Protein 5CUL (pdb70)

B-factor: mean 54.63, std 20.3, range [26.53, 128.63]

Secondary structure (DSSP, 8-state):
-HHHHHHHHT----HHHHHHH-SEEEE-/---EEEEEE--BTTBSS-EEEEEEEHHHHHHHHHHHHHHT--EEE-HHHHHHHHHH--TTSBPPGGGHHHHHHHHHHH-

Sequence (107 aa):
SKRRQFHQELQSSNLRADVRRSSVIVANPTHVAIGIRYRRG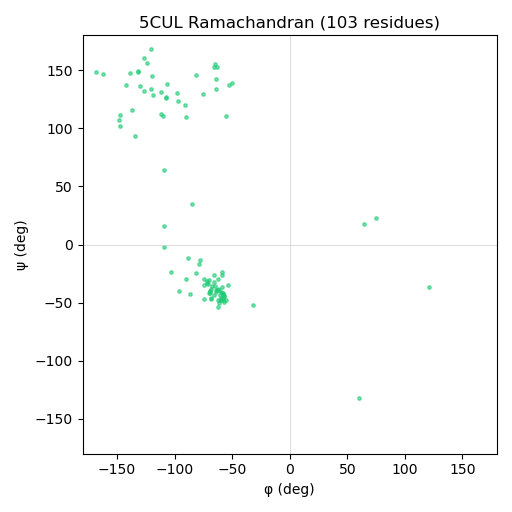ETPLPLVTLKHTDALALRVRRIAEEEGIPVLQRIPLARALLRDGNVDQYIPADLIQATAEVLRWLE

Organism: Pseudomonas aeruginosa (strain ATCC 15692 / DSM 22644 / CIP 104116 / JCM 14847 / LMG 12228 / 1C / PRS 101 / PAO1) (NCBI:txid208964)

InterPro domains:
  IPR006135 Type III secretion system substrate exporter [PF01312] (4-340)
  IPR006135 Type III secretion system substrate exporter [PR00950] (6-28)
  IPR006135 Type III secretion system substrate exporter [PR00950] (202-220)
  IPR006135 Type III secretion system substrate exporter [PR00950] (222-239)
  IPR006135 Type III secretion system substrate exporter [PR00950] (266-281)
  IPR006135 Type III secretion system substrate exporter [PR00950] (296-317)
  IPR006135 Type III secretion system substrate exporter [PTHR30531] (2-346)
  IPR006307 Type III exporter system, secretion apparatus protein BsaZ-like [TIGR01404] (4-343)
  IPR029025 Type III secretion system substrate exporter, C-terminal [G3DSA:3.40.1690.10] (211-348)
  IPR029025 Type III secretion system substrate exporter, C-terminal [SSF160544] (238-343)

Nearest PDB structures (foldseek):
  5cul-assembly1_B  TM=1.013E+00  e=8.355E-14  Pseudomonas aeruginosa PAO1
  3b0z-assembly1_B  TM=9.248E-01  e=1.232E-07  Salmonella enterica subsp. enterica serovar Typhimurium
  3bzy-assembly1_B  TM=9.436E-01  e=3.461E-07  Escherichia coli
  3bzx-assembly1_B  TM=9.457E-01  e=9.723E-07  Escherichia coli
  2vt1-assembly1_B  TM=9.356E-01  e=8.011E-07  Shigella flexneri

Solvent-accessible surface area: 6791 Å² total; per-residue (Å²): 101,171,190,169,87,117,122,119,45,108,128,41,124,73,43,64,34,22,0,145,77,6,38,1,0,0,1,29,116,108,55,0,0,0,0,0,50,63,140,215,78,92,9,94,62,16,26,0,3,5,54,43,46,74,78,91,0,79,90,0,74,147,7,0,133,93,41,6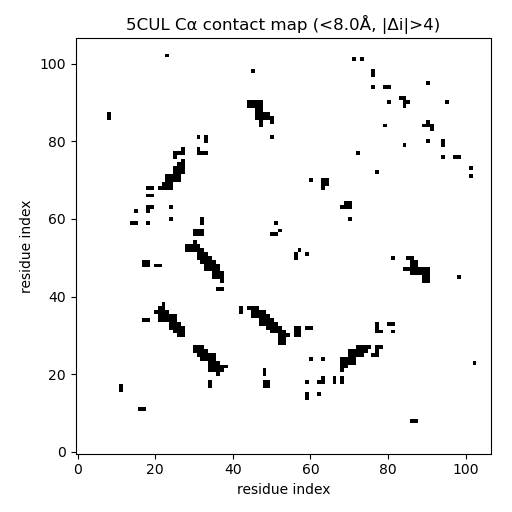4,23,51,55,15,115,57,67,100,7,0,132,27,0,52,199,54,2,73,27,65,91,102,8,33,85,127,15,73,127,26,1,36,57,0,38,140,159,72,182

Radius of gyration: 12.85 Å; Cα contacts (8 Å, |Δi|>4): 187; chains: 2; bounding box: 30×30×34 Å

CATH classification: 3.40.1690.10

Structure (mmCIF, N/CA/C/O backbone):
data_5CUL
#
_entry.id   5CUL
#
_cell.length_a   68.570
_cell.length_b   68.570
_cell.length_c   61.210
_cell.angle_alpha   90.00
_cell.angle_beta   90.00
_cell.angle_gamma   120.00
#
_symmetry.space_group_name_H-M   'P 64'
#
loop_
_entity.id
_entity.type
_entity.pdbx_description
1 polymer 'Translocation protein in type III secretion'
2 water water
#
loop_
_atom_site.group_PDB
_atom_site.id
_atom_site.type_symbol
_atom_site.label_atom_id
_atom_site.label_alt_id
_atom_site.label_comp_id
_atom_site.label_asym_id
_atom_site.label_entity_id
_atom_site.label_seq_id
_atom_site.pdbx_PDB_ins_code
_atom_site.Cartn_x
_atom_site.Cartn_y
_atom_site.Cartn_z
_atom_site.occupancy
_atom_site.B_iso_or_equiv
_atom_site.auth_seq_id
_atom_site.auth_comp_id
_atom_site.auth_asym_id
_atom_site.auth_atom_id
_atom_site.pdbx_PDB_model_num
ATOM 1 N N . SER A 1 20 ? 5.205 11.302 63.663 1.00 93.97 20 SER A N 1
ATOM 2 C CA . SER A 1 20 ? 3.959 11.781 64.345 1.00 97.69 20 SER A CA 1
ATOM 3 C C . SER A 1 20 ? 3.265 12.948 63.596 1.00 100.08 20 SER A C 1
ATOM 4 O O . SER A 1 20 ? 3.295 13.044 62.344 1.00 80.15 20 SER A O 1
ATOM 7 N N . LYS A 1 21 ? 2.638 13.827 64.383 1.00 105.23 21 LYS A N 1
ATOM 8 C CA . LYS A 1 21 ? 1.922 14.990 63.851 1.00 100.98 21 LYS A CA 1
ATOM 9 C C . LYS A 1 21 ? 3.001 16.021 63.522 1.00 97.81 21 LYS A C 1
ATOM 10 O O . LYS A 1 21 ? 2.780 16.994 62.773 1.00 76.23 21 LYS A O 1
ATOM 16 N N . ARG A 1 22 ? 4.168 15.750 64.122 1.00 98.29 22 ARG A N 1
ATOM 17 C CA . ARG A 1 22 ? 5.376 16.543 64.031 1.00 85.81 22 ARG A CA 1
ATOM 18 C C . ARG A 1 22 ? 6.107 16.215 62.733 1.00 74.52 22 ARG A C 1
ATOM 19 O O . ARG A 1 22 ? 6.863 17.032 62.218 1.00 72.48 22 ARG A O 1
ATOM 27 N N . ARG A 1 23 ? 5.868 15.020 62.206 1.00 67.74 23 ARG A N 1
ATOM 28 C CA . ARG A 1 23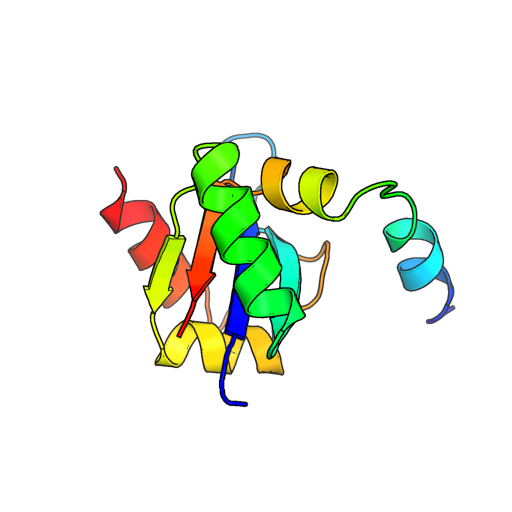 ? 6.575 14.555 61.030 1.00 67.97 23 ARG A CA 1
ATOM 29 C C . ARG A 1 23 ? 6.185 15.297 59.758 1.00 66.44 23 ARG A C 1
ATOM 30 O O . ARG A 1 23 ? 7.019 15.594 58.906 1.00 60.87 23 ARG A O 1
ATOM 38 N N . GLN A 1 24 ? 4.902 15.553 59.606 1.00 70.23 24 GLN A N 1
ATOM 39 C CA . GLN A 1 24 ? 4.441 16.328 58.474 1.00 72.38 24 GLN A CA 1
ATOM 40 C C . GLN A 1 24 ? 5.098 17.712 58.506 1.00 74.70 24 GLN A C 1
ATOM 41 O O . GLN A 1 24 ? 5.612 18.202 57.487 1.00 73.34 24 GLN A O 1
ATOM 47 N N . PHE A 1 25 ? 5.061 18.323 59.693 1.00 79.60 25 PHE A N 1
ATOM 48 C CA . PHE A 1 25 ? 5.572 19.672 59.903 1.00 82.39 25 PHE A CA 1
ATOM 49 C C . PHE A 1 25 ? 7.047 19.789 59.532 1.00 75.23 25 PHE A C 1
ATOM 50 O O . PHE A 1 25 ? 7.461 20.733 58.848 1.00 79.40 25 PHE A O 1
ATOM 58 N N . HIS A 1 26 ? 7.830 18.818 59.981 1.00 64.32 26 HIS A N 1
ATOM 59 C CA . HIS A 1 26 ? 9.246 18.758 59.632 1.00 60.19 26 HIS A CA 1
ATOM 60 C C . HIS A 1 26 ? 9.457 18.633 58.122 1.00 60.75 26 HIS A C 1
ATOM 61 O O . HIS A 1 26 ? 10.258 19.348 57.513 1.00 56.80 26 HIS A O 1
ATOM 68 N N . GLN A 1 27 ? 8.715 17.708 57.533 1.00 69.20 27 GLN A N 1
ATOM 69 C CA . GLN A 1 27 ? 8.773 17.456 56.106 1.00 70.15 27 GLN A CA 1
ATOM 70 C C . GL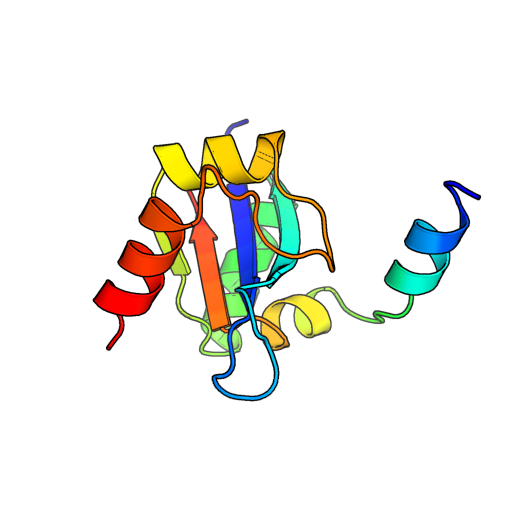N A 1 27 ? 8.417 18.719 55.374 1.00 68.73 27 GLN A C 1
ATOM 71 O O . GLN A 1 27 ? 9.036 19.053 54.367 1.00 76.28 27 GLN A O 1
ATOM 77 N N . GLU A 1 28 ? 7.404 19.407 55.886 1.00 68.24 28 GLU A N 1
ATOM 78 C CA . GLU A 1 28 ? 6.912 20.633 55.271 1.00 75.84 28 GLU A CA 1
ATOM 79 C C . GLU A 1 28 ? 7.922 21.747 55.429 1.00 67.62 28 GLU A C 1
ATOM 80 O O . GLU A 1 28 ? 8.024 22.647 54.583 1.00 76.31 28 GLU A O 1
ATOM 86 N N . LEU A 1 29 ? 8.675 21.691 56.517 1.00 67.65 29 LEU A N 1
ATOM 87 C CA . LEU A 1 29 ? 9.602 22.779 56.829 1.00 68.17 29 LEU A CA 1
ATOM 88 C C . LEU A 1 29 ? 10.945 22.614 56.103 1.00 66.71 29 LEU A C 1
ATOM 89 O O . LEU A 1 29 ? 11.991 22.974 56.589 1.00 61.34 29 LEU A O 1
ATOM 94 N N . GLN A 1 30 ? 10.880 22.084 54.898 1.00 75.37 30 GLN A N 1
ATOM 95 C CA . GLN A 1 30 ? 12.004 22.089 53.989 1.00 70.70 30 GLN A CA 1
ATOM 96 C C . GLN A 1 30 ? 11.625 23.090 52.880 1.00 67.71 30 GLN A C 1
ATOM 97 O O . GLN A 1 30 ? 11.420 22.747 51.717 1.00 65.05 30 GLN A O 1
ATOM 103 N N . SER A 1 31 ? 11.491 24.344 53.283 1.00 66.19 31 SER A N 1
ATOM 104 C CA . SER A 1 31 ? 11.238 25.429 52.358 1.00 60.09 31 SER A CA 1
ATOM 105 C C . SER A 1 31 ? 11.875 26.727 52.841 1.00 66.93 31 SER A C 1
ATOM 106 O O . SER A 1 31 ? 11.339 27.413 53.740 1.00 60.59 31 SER A O 1
ATOM 109 N N . SER A 1 32 ? 13.017 27.055 52.229 1.00 68.00 32 SER A N 1
ATOM 110 C CA . SER A 1 32 ? 13.909 28.115 52.737 1.00 69.05 32 SER A CA 1
ATOM 111 C C . SER A 1 32 ? 13.251 29.505 52.756 1.00 59.17 32 SER A C 1
ATOM 112 O O . SER A 1 32 ? 13.559 30.366 53.587 1.00 63.40 32 SER A O 1
ATOM 115 N N . ASN A 1 33 ? 12.330 29.717 51.840 1.00 62.36 33 ASN A N 1
ATOM 116 C CA . ASN A 1 33 ? 11.883 31.059 51.565 1.00 54.80 33 ASN A CA 1
ATOM 117 C C . ASN A 1 33 ? 10.373 31.094 51.551 1.00 54.02 33 ASN A C 1
ATOM 118 O O . ASN A 1 33 ? 9.721 30.102 51.213 1.00 63.22 33 ASN A O 1
ATOM 123 N N . LEU A 1 34 ? 9.802 32.226 51.931 1.00 46.10 34 LEU A N 1
ATOM 124 C CA . LEU A 1 34 ? 8.396 32.436 51.653 1.00 40.45 34 LEU A CA 1
ATOM 125 C C . LEU A 1 34 ? 8.222 32.529 50.136 1.00 43.10 34 LEU A C 1
ATOM 126 O O . LEU A 1 34 ? 7.302 31.933 49.563 1.00 44.93 34 LEU A O 1
ATOM 131 N N . ARG A 1 35 ? 9.132 33.276 49.501 1.00 43.58 35 ARG A N 1
ATOM 132 C CA . ARG A 1 35 ? 9.180 33.408 48.031 1.00 42.07 35 ARG A CA 1
ATOM 133 C C . ARG A 1 35 ? 9.243 32.067 47.314 1.00 39.86 35 ARG A C 1
ATOM 134 O O . ARG A 1 35 ? 8.680 31.885 46.249 1.00 38.42 35 ARG A O 1
ATOM 142 N N . ALA A 1 36 ? 9.932 31.127 47.927 1.00 39.68 36 ALA A N 1
ATOM 143 C CA . ALA A 1 36 ? 10.040 29.803 47.391 1.00 39.69 36 ALA A CA 1
ATOM 144 C C . ALA A 1 36 ? 8.665 29.183 47.261 1.00 42.96 36 ALA A C 1
ATOM 145 O O . ALA A 1 36 ? 8.339 28.607 46.218 1.00 47.65 36 ALA A O 1
ATOM 147 N N . ASP A 1 37 ? 7.856 29.327 48.312 1.00 49.28 37 ASP A N 1
ATOM 148 C CA . ASP A 1 37 ? 6.498 28.738 48.368 1.00 49.46 37 ASP A CA 1
ATOM 149 C C . ASP A 1 37 ? 5.578 29.426 47.393 1.00 45.24 37 ASP A C 1
ATOM 150 O O . ASP A 1 37 ? 4.781 28.767 46.738 1.00 41.60 37 ASP A O 1
ATOM 155 N N . VAL A 1 38 ? 5.723 30.749 47.297 1.00 43.55 38 VAL A N 1
ATOM 156 C CA . VAL A 1 38 ? 4.960 31.564 46.349 1.00 40.71 38 VAL A CA 1
ATOM 157 C C . VAL A 1 38 ? 5.277 31.160 44.919 1.00 41.35 38 VAL A C 1
ATOM 158 O O . VAL A 1 38 ? 4.410 31.121 44.063 1.00 50.79 38 VAL A O 1
ATOM 162 N N . ARG A 1 39 ? 6.534 30.845 44.674 1.00 44.73 39 ARG A N 1
ATOM 163 C CA . ARG A 1 39 ? 6.974 30.419 43.353 1.00 44.17 39 ARG A CA 1
ATOM 164 C C . ARG A 1 39 ? 6.544 29.004 43.004 1.00 43.76 39 ARG A C 1
ATOM 165 O O . ARG A 1 39 ? 6.340 28.701 41.840 1.00 49.79 39 ARG A O 1
ATOM 173 N N . ARG A 1 40 ? 6.407 28.139 44.003 1.00 46.42 40 ARG A N 1
ATOM 174 C CA . ARG A 1 40 ? 5.807 26.814 43.797 1.00 45.38 40 ARG A CA 1
ATOM 175 C C . ARG A 1 40 ? 4.358 26.882 43.255 1.00 45.62 40 ARG A C 1
ATOM 176 O O . ARG A 1 40 ? 3.872 25.924 42.635 1.00 42.64 40 ARG A O 1
ATOM 184 N N . SER A 1 41 ? 3.683 28.012 43.506 1.00 41.84 41 SER A N 1
ATOM 185 C CA . SER A 1 41 ? 2.248 28.149 43.276 1.00 42.27 41 SER A CA 1
ATOM 186 C C . SER A 1 41 ? 1.890 28.453 41.826 1.00 40.30 41 SER A C 1
ATOM 187 O O . SER A 1 41 ? 2.622 29.132 41.118 1.00 44.06 41 SER A O 1
ATOM 190 N N . SER A 1 42 ? 0.748 27.925 41.403 1.00 39.19 42 SER A N 1
ATOM 191 C CA . SER A 1 42 ? 0.201 28.198 40.083 1.00 40.13 42 SER A CA 1
ATOM 192 C C . SER A 1 42 ? -0.706 29.433 40.166 1.00 39.20 42 SER A C 1
ATOM 193 O O . SER A 1 42 ? -0.863 30.194 39.194 1.00 43.67 42 SER A O 1
ATOM 196 N N . VAL A 1 43 ? -1.302 29.617 41.338 1.00 38.54 43 VAL A N 1
ATOM 197 C CA . VAL A 1 43 ? -2.251 30.694 41.560 1.00 37.83 43 VAL A CA 1
ATOM 198 C C . VAL A 1 43 ? -2.425 30.934 43.044 1.00 36.00 43 VAL A C 1
ATOM 199 O O . VAL A 1 43 ? -2.341 30.014 43.837 1.00 40.53 43 VAL A O 1
ATOM 203 N N . ILE A 1 44 ? -2.653 32.182 43.412 1.00 33.99 44 ILE A N 1
ATOM 204 C CA . ILE A 1 44 ? -2.912 32.532 44.806 1.00 34.38 44 ILE A CA 1
ATOM 205 C C . ILE A 1 44 ? -4.383 32.872 44.899 1.00 34.83 44 ILE A C 1
ATOM 206 O O . ILE A 1 44 ? -4.899 33.689 44.154 1.00 41.71 44 ILE A O 1
ATOM 211 N N . VAL A 1 45 ? -5.065 32.234 45.818 1.00 33.55 45 VAL A N 1
ATOM 212 C CA . VAL A 1 45 ? -6.434 32.567 46.061 1.00 33.36 45 VAL A CA 1
ATOM 213 C C . VAL A 1 45 ? -6.487 33.517 47.243 1.00 32.25 45 VAL A C 1
ATOM 214 O O . VAL A 1 45 ? -6.051 33.199 48.311 1.00 32.62 45 VAL A O 1
ATOM 218 N N . ALA A 1 46 ? -7.074 34.676 47.034 1.00 31.49 46 ALA A N 1
ATOM 219 C CA . ALA A 1 46 ? -7.193 35.654 48.063 1.00 31.78 46 ALA A CA 1
ATOM 220 C C . ALA A 1 46 ? -8.664 35.973 48.327 1.00 34.74 46 ALA A C 1
ATOM 221 O O . ALA A 1 46 ? -9.528 35.590 47.573 1.00 37.78 46 ALA A O 1
ATOM 223 N N . ASN A 1 47 ? -8.915 36.681 49.419 1.00 38.56 47 ASN A N 1
ATOM 224 C CA . ASN A 1 47 ? -10.234 37.214 49.738 1.00 44.09 47 ASN A CA 1
ATOM 225 C C . ASN A 1 47 ? -10.335 38.698 49.359 1.00 48.13 47 ASN A C 1
ATOM 226 O O . ASN A 1 47 ? -9.395 39.269 48.792 1.00 49.67 47 ASN A O 1
ATOM 231 N N . PRO B 1 48 ? -10.488 37.752 60.066 1.00 112.49 48 PRO B N 1
ATOM 232 C CA . PRO B 1 48 ? -9.514 37.090 59.171 1.00 90.68 48 PRO B CA 1
ATOM 233 C C . PRO B 1 48 ? -9.065 38.040 58.048 1.00 87.26 48 PRO B C 1
ATOM 234 O O . PRO B 1 48 ? -8.823 37.615 56.920 1.00 97.46 48 PRO B O 1
ATOM 238 N N . THR B 1 49 ? -8.930 39.317 58.395 1.00 76.09 49 THR B N 1
ATOM 239 C CA . THR B 1 49 ? -8.956 40.433 57.447 1.00 73.73 49 THR B CA 1
ATOM 240 C C . THR B 1 49 ? -8.394 40.093 56.079 1.00 69.66 49 THR B C 1
ATOM 241 O O . THR B 1 49 ? -9.057 40.350 55.071 1.00 75.13 49 THR B O 1
ATOM 245 N N . HIS B 1 50 ? -7.181 39.537 56.050 1.00 59.94 50 HIS B N 1
ATOM 246 C CA . HIS B 1 50 ? -6.543 39.149 54.785 1.00 51.43 50 HIS B CA 1
ATOM 247 C C . HIS B 1 50 ? -6.258 37.660 54.739 1.00 44.20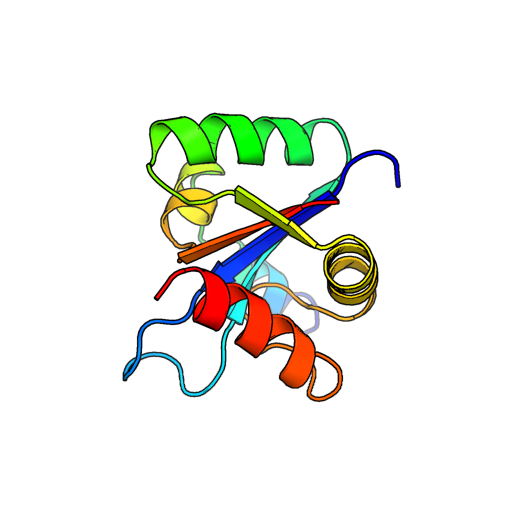 50 HIS B C 1
ATOM 248 O O . HIS B 1 50 ? -5.967 37.051 55.743 1.00 42.22 50 HIS B O 1
ATOM 255 N N . VAL B 1 51 ? -6.384 37.083 53.553 1.00 44.19 51 VAL B N 1
ATOM 256 C CA . VAL B 1 51 ? -6.238 35.654 53.363 1.00 41.43 51 VAL B CA 1
ATOM 257 C C . VAL B 1 51 ? -5.520 35.466 52.039 1.00 41.76 51 VAL B C 1
ATOM 258 O O . VAL B 1 51 ? -5.811 36.157 51.064 1.00 41.42 51 VAL B O 1
ATOM 262 N N . ALA B 1 52 ? -4.563 34.534 52.034 1.00 41.34 52 ALA B N 1
ATOM 263 C CA . ALA B 1 52 ? -3.821 34.164 50.835 1.00 35.50 52 ALA B CA 1
ATOM 264 C C . ALA B 1 52 ? -3.465 32.709 50.888 1.00 32.95 52 ALA B C 1
ATOM 265 O O . ALA B 1 52 ? -2.655 32.310 51.693 1.00 31.31 52 ALA B O 1
ATOM 267 N N . ILE B 1 53 ? -4.091 31.935 50.009 1.00 36.05 53 ILE B N 1
ATOM 268 C CA . ILE B 1 53 ? -3.844 30.502 49.857 1.00 34.54 53 ILE B CA 1
ATOM 269 C C . ILE B 1 53 ? -3.181 30.216 48.506 1.00 33.39 53 ILE B C 1
ATOM 270 O O . ILE B 1 53 ? -3.625 30.684 47.466 1.00 39.73 53 ILE B O 1
ATOM 275 N N . GLY B 1 54 ? -2.109 29.446 48.545 1.00 32.00 54 GLY B N 1
ATOM 276 C CA . GLY B 1 54 ? -1.362 29.140 47.371 1.00 31.84 54 GLY B CA 1
ATOM 277 C C . GLY B 1 54 ? -1.812 27.806 46.887 1.00 34.76 54 GLY B C 1
ATOM 278 O O . GLY B 1 54 ? -1.850 26.855 47.649 1.00 38.01 54 GLY B O 1
ATOM 279 N N . ILE B 1 55 ? -2.124 27.744 45.600 1.00 38.39 55 ILE B N 1
ATOM 280 C CA . ILE B 1 55 ? -2.558 26.515 44.947 1.00 35.41 55 ILE B CA 1
ATOM 281 C C . ILE B 1 55 ? -1.617 26.133 43.813 1.00 37.97 55 ILE B C 1
ATOM 282 O O . ILE B 1 55 ? -1.249 26.966 42.986 1.00 38.17 55 ILE B O 1
ATOM 287 N N . ARG B 1 56 ? -1.253 24.855 43.780 1.00 43.52 56 ARG B N 1
ATOM 288 C CA . ARG B 1 56 ? -0.444 24.291 42.694 1.00 45.65 56 ARG B CA 1
ATOM 289 C C . ARG B 1 56 ? -1.184 23.198 41.951 1.00 49.88 56 ARG B C 1
ATOM 290 O O . ARG B 1 56 ? -1.712 22.255 42.557 1.00 50.29 56 ARG B O 1
ATOM 298 N N . TYR B 1 57 ? -1.215 23.334 40.632 1.00 57.89 57 TYR B N 1
ATOM 299 C CA . TYR B 1 57 ? -1.657 22.239 39.768 1.00 60.20 57 TYR B CA 1
ATOM 300 C C . TYR B 1 57 ? -0.909 22.297 38.436 1.00 61.73 57 TYR B C 1
ATOM 301 O O . TYR B 1 57 ? -1.145 23.191 37.613 1.00 68.63 57 TYR B O 1
ATOM 310 N N . ARG B 1 58 ? 0.016 21.364 38.245 1.00 64.64 58 ARG B N 1
ATOM 311 C CA . ARG B 1 58 ? 0.630 21.167 36.936 1.00 78.03 58 ARG B CA 1
ATOM 312 C C . ARG B 1 58 ? 0.169 19.821 36.414 1.00 70.65 58 ARG B C 1
ATOM 313 O O . ARG B 1 58 ? 0.508 18.773 36.983 1.00 63.53 58 ARG B O 1
ATOM 321 N N . ARG B 1 59 ? -0.628 19.877 35.347 1.00 66.21 59 ARG B N 1
ATOM 322 C CA . ARG B 1 59 ? -1.292 18.700 34.797 1.00 72.02 59 ARG B CA 1
ATOM 323 C C . ARG B 1 59 ? -0.303 17.587 34.464 1.00 70.19 59 ARG B C 1
ATOM 324 O O . ARG B 1 59 ? 0.491 17.712 33.536 1.00 72.67 59 ARG B O 1
ATOM 332 N N . GLY B 1 60 ? -0.356 16.503 35.230 1.00 75.56 60 GLY B N 1
ATOM 333 C CA . GLY B 1 60 ? 0.573 15.381 35.043 1.00 81.20 60 GLY B CA 1
ATOM 334 C C . GLY B 1 60 ? 1.401 15.076 36.277 1.00 82.75 60 GLY B C 1
ATOM 335 O O . GLY B 1 60 ? 1.685 13.910 36.565 1.00 88.85 60 GLY B O 1
ATOM 336 N N . GLU B 1 61 ? 1.795 16.129 36.996 1.00 81.26 61 GLU B N 1
ATOM 337 C CA . GLU B 1 61 ? 2.507 15.983 38.264 1.00 78.68 61 GLU B CA 1
ATOM 338 C C . GLU B 1 61 ? 1.541 15.839 39.442 1.00 76.05 61 GLU B C 1
ATOM 339 O O . GLU B 1 61 ? 1.766 15.036 40.368 1.00 74.83 61 GLU B O 1
ATOM 345 N N . THR B 1 62 ? 0.488 16.647 39.418 1.00 77.45 62 THR B N 1
ATOM 346 C CA . THR B 1 62 ? -0.518 16.620 40.474 1.00 77.26 62 THR B CA 1
ATOM 347 C C . THR B 1 62 ? -1.793 15.987 39.927 1.00 77.54 62 THR B C 1
ATOM 348 O O . THR B 1 62 ? -2.294 16.407 38.871 1.00 80.00 62 THR B O 1
ATOM 352 N N . PRO B 1 63 ? -2.301 14.951 40.623 1.00 75.97 63 PRO B N 1
ATOM 353 C CA . PRO B 1 63 ? -3.643 14.412 40.334 1.00 73.85 63 PRO B CA 1
ATOM 354 C C . PRO B 1 63 ? -4.739 15.378 40.792 1.00 72.60 63 PRO B C 1
ATOM 355 O O . PRO B 1 63 ? -5.789 15.473 40.159 1.00 74.13 63 PRO B O 1
ATOM 359 N N . LEU B 1 64 ? -4.465 16.088 41.887 1.00 65.38 64 LEU B N 1
ATOM 360 C CA . LEU B 1 64 ? -5.326 17.115 42.399 1.00 59.21 64 LEU B CA 1
ATOM 361 C C . LEU B 1 64 ? -4.517 18.383 42.706 1.00 58.09 64 LEU B C 1
ATOM 362 O O . LEU B 1 64 ? -3.335 18.302 43.080 1.00 53.94 64 LEU B O 1
ATOM 367 N N . PRO B 1 65 ? -5.160 19.566 42.547 1.00 54.47 65 PRO B N 1
ATOM 368 C CA . PRO B 1 65 ? -4.588 20.819 43.026 1.00 45.10 65 PRO B CA 1
ATOM 369 C C . PRO B 1 65 ? -4.147 20.702 44.485 1.00 48.29 65 PRO B C 1
ATOM 370 O O . PRO B 1 65 ? -4.825 20.103 45.319 1.00 51.83 65 PRO B O 1
ATOM 374 N N . LEU B 1 66 ? -3.010 21.271 44.799 1.00 45.60 66 LEU B N 1
ATOM 375 C CA . LEU B 1 66 ? -2.427 21.037 46.093 1.00 43.33 66 LEU B CA 1
ATOM 376 C C . LEU B 1 66 ? -2.070 22.357 46.706 1.00 37.41 66 LEU B C 1
ATOM 377 O O . LEU B 1 66 ? -1.540 23.217 46.034 1.00 44.15 66 LEU B O 1
ATOM 382 N N . VAL B 1 67 ? -2.366 22.516 47.987 1.00 32.82 67 VAL B N 1
ATOM 383 C CA . VAL B 1 67 ? -2.074 23.769 48.700 1.00 32.35 67 VAL B CA 1
ATOM 384 C C . VAL B 1 67 ? -0.597 23.898 49.009 1.00 31.72 67 VAL B C 1
ATOM 385 O O . VAL B 1 67 ? -0.008 22.985 49.540 1.00 30.00 67 VAL B O 1
ATOM 389 N N . THR B 1 68 ? -0.030 25.049 48.655 1.00 33.94 68 THR B N 1
ATOM 390 C CA . 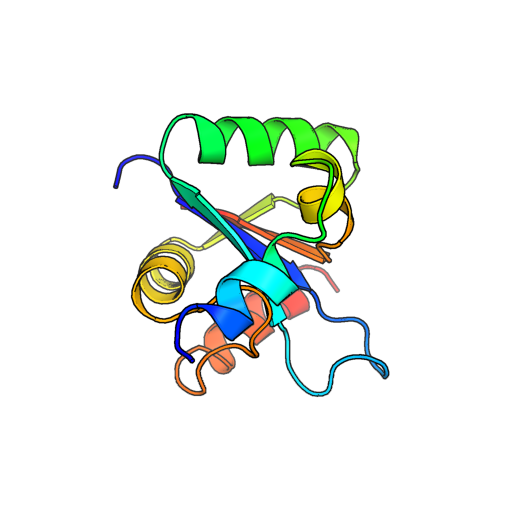THR B 1 68 ? 1.408 25.316 48.800 1.00 35.88 68 THR B CA 1
ATOM 391 C C . THR B 1 68 ? 1.701 26.205 50.005 1.00 38.92 68 THR B C 1
ATOM 392 O O . THR B 1 68 ? 2.825 26.195 50.550 1.00 37.23 68 THR B O 1
ATOM 396 N N . LEU B 1 69 ? 0.686 26.980 50.413 1.00 40.18 69 LEU B N 1
ATOM 397 C CA . LEU B 1 69 ? 0.848 27.954 51.498 1.00 36.46 69 LEU B CA 1
ATOM 398 C C . LEU B 1 69 ? -0.474 28.492 51.970 1.00 31.75 69 LEU B C 1
ATOM 399 O O . LEU B 1 69 ? -1.392 28.608 51.222 1.00 29.16 69 LEU B O 1
ATOM 404 N N . LYS B 1 70 ? -0.531 28.818 53.248 1.00 36.63 70 LYS B N 1
ATOM 405 C CA . LYS B 1 70 ? -1.711 29.441 53.844 1.00 37.31 70 LYS B CA 1
ATOM 406 C C . LYS B 1 70 ? -1.310 30.573 54.770 1.00 37.69 70 LYS B C 1
ATOM 407 O O . LYS B 1 70 ? -0.655 30.334 55.784 1.00 51.78 70 LYS B O 1
ATOM 413 N N . HIS B 1 71 ? -1.690 31.798 54.437 1.00 39.19 71 HIS B N 1
ATOM 414 C CA . HIS B 1 71 ? -1.269 32.955 55.242 1.00 40.80 71 HIS B CA 1
ATOM 415 C C . HIS B 1 71 ? -2.398 33.940 55.423 1.00 42.76 71 HIS B C 1
ATOM 416 O O . HIS B 1 71 ? -3.244 34.079 54.557 1.00 43.73 71 HIS B O 1
ATOM 423 N N . THR B 1 72 ? -2.397 34.605 56.574 1.00 46.11 72 THR B N 1
ATOM 424 C CA . THR B 1 72 ? -3.378 35.610 56.871 1.00 45.00 72 THR B CA 1
ATOM 425 C C . THR B 1 72 ? -2.667 36.873 57.276 1.00 43.89 72 THR B C 1
ATOM 426 O O . THR B 1 72 ? -1.506 36.851 57.630 1.00 41.77 72 THR B O 1
ATOM 430 N N . ASP B 1 73 ? -3.398 37.971 57.178 1.00 50.97 73 ASP B N 1
ATOM 431 C CA . ASP B 1 73 ? -2.967 39.279 57.623 1.00 48.90 73 ASP B CA 1
ATOM 432 C C . ASP B 1 73 ? -1.720 39.715 56.904 1.00 46.85 73 ASP B C 1
ATOM 433 O O . ASP B 1 73 ? -1.667 39.631 55.685 1.00 54.86 73 ASP B O 1
ATOM 438 N N . ALA B 1 74 ? -0.725 40.190 57.652 1.00 44.58 74 ALA B N 1
ATOM 439 C CA . ALA B 1 74 ? 0.476 40.793 57.072 1.00 41.02 74 ALA B CA 1
ATOM 440 C C . ALA B 1 74 ? 1.194 39.837 56.113 1.00 39.94 74 ALA B C 1
ATOM 441 O O . ALA B 1 74 ? 1.604 40.241 55.040 1.00 42.94 74 ALA B O 1
ATOM 443 N N . LEU B 1 75 ? 1.334 38.575 56.511 1.00 39.16 75 LEU B N 1
ATOM 444 C CA . LEU B 1 75 ? 1.980 37.577 55.669 1.00 38.37 75 LEU B CA 1
ATOM 445 C C . LEU B 1 75 ? 1.186 37.295 54.404 1.00 40.58 75 LEU B C 1
ATOM 446 O O . LEU B 1 75 ? 1.774 36.988 53.357 1.00 40.88 75 LEU B O 1
ATOM 451 N N . ALA B 1 76 ? -0.139 37.400 54.507 1.00 40.54 76 ALA B N 1
ATOM 452 C CA . ALA B 1 76 ? -1.012 37.250 53.341 1.00 41.03 76 ALA B CA 1
ATOM 453 C C . ALA B 1 76 ? -0.764 38.344 52.316 1.00 40.18 76 ALA B C 1
ATOM 454 O O . ALA B 1 76 ? -0.753 38.099 51.127 1.00 46.45 76 ALA B O 1
ATOM 456 N N . LEU B 1 77 ? -0.543 39.556 52.788 1.00 39.38 77 LEU B N 1
ATOM 457 C CA . LEU B 1 77 ? -0.195 40.674 51.909 1.00 40.15 77 LEU B CA 1
ATOM 458 C C . LEU B 1 77 ? 1.221 40.572 51.318 1.00 38.22 77 LEU B C 1
ATOM 459 O O . LEU B 1 77 ? 1.484 40.992 50.182 1.00 33.63 77 LEU B O 1
ATOM 464 N N . ARG B 1 78 ? 2.128 40.019 52.122 1.00 40.10 78 ARG B N 1
ATOM 465 C CA . ARG B 1 78 ? 3.499 39.770 51.685 1.00 41.55 78 ARG B CA 1
ATOM 466 C C . ARG B 1 78 ? 3.513 38.757 50.569 1.00 38.99 78 ARG B C 1
ATOM 467 O O . ARG B 1 78 ? 4.236 38.907 49.609 1.00 36.46 78 ARG B O 1
ATOM 475 N N . VAL B 1 79 ? 2.682 37.740 50.716 1.00 39.87 79 VAL B N 1
ATOM 476 C CA . VAL B 1 79 ? 2.487 36.740 49.681 1.00 39.48 79 VAL B CA 1
ATOM 477 C C . VAL B 1 79 ? 2.022 37.343 48.378 1.00 35.66 79 VAL B C 1
ATOM 478 O O . VAL B 1 79 ? 2.484 36.968 47.324 1.00 38.55 79 VAL B O 1
ATOM 482 N N . ARG B 1 80 ? 1.097 38.276 48.463 1.00 38.82 80 ARG B N 1
ATOM 483 C CA . ARG B 1 80 ? 0.545 38.920 47.267 1.00 42.15 80 ARG B CA 1
ATOM 484 C C . ARG B 1 80 ? 1.546 39.788 46.573 1.00 40.20 80 ARG B C 1
ATOM 485 O O . ARG B 1 80 ? 1.590 39.829 45.360 1.00 51.34 80 ARG B O 1
ATOM 493 N N . ARG B 1 81 ? 2.354 40.485 47.338 1.00 39.31 81 ARG B N 1
ATOM 494 C CA . ARG B 1 81 ? 3.378 41.305 46.740 1.00 44.92 81 ARG B CA 1
ATOM 495 C C . ARG B 1 81 ? 4.467 40.462 46.094 1.00 38.88 81 ARG B C 1
ATOM 496 O O . ARG B 1 81 ? 4.949 40.783 45.040 1.00 43.42 81 ARG B O 1
ATOM 504 N N . ILE B 1 82 ? 4.854 39.387 46.737 1.00 35.07 82 ILE B N 1
ATOM 505 C CA . ILE B 1 82 ? 5.819 38.472 46.166 1.00 35.25 82 ILE B CA 1
ATOM 506 C C . ILE B 1 82 ? 5.280 37.831 44.896 1.00 36.52 82 ILE B C 1
ATOM 507 O O . ILE B 1 82 ? 6.014 37.631 43.938 1.00 38.86 82 ILE B O 1
ATOM 512 N N . ALA B 1 83 ? 3.993 37.501 44.910 1.00 38.97 83 ALA B N 1
ATOM 513 C CA . ALA B 1 83 ? 3.311 36.895 43.766 1.00 39.33 83 ALA B CA 1
ATOM 514 C C . ALA B 1 83 ? 3.307 37.781 42.526 1.00 44.56 83 ALA B C 1
ATOM 515 O O . ALA B 1 83 ? 3.423 37.283 41.410 1.00 48.35 83 ALA B O 1
ATOM 517 N N . GLU B 1 84 ? 3.133 39.088 42.723 1.00 47.74 84 GLU B N 1
ATOM 518 C CA . GLU B 1 84 ? 3.293 40.059 41.648 1.00 50.07 84 GLU B CA 1
ATOM 519 C C . GLU B 1 84 ? 4.672 39.947 41.036 1.00 53.04 84 GLU B C 1
ATOM 520 O O . GLU B 1 84 ? 4.795 39.949 39.819 1.00 64.00 84 GLU B O 1
ATOM 526 N N . GLU B 1 85 ? 5.696 39.829 41.887 1.00 53.92 85 GLU B N 1
ATOM 527 C CA . GLU B 1 85 ? 7.111 39.867 41.460 1.00 51.69 85 GLU B CA 1
ATOM 528 C C . GLU B 1 85 ? 7.543 38.557 40.855 1.00 46.74 85 GLU B C 1
ATOM 529 O O . GLU B 1 85 ? 8.598 38.462 40.237 1.00 51.50 85 GLU B O 1
ATOM 535 N N . GLU B 1 86 ? 6.731 37.535 41.043 1.00 47.18 86 GLU B N 1
ATOM 536 C CA . GLU B 1 86 ? 7.066 36.211 40.548 1.00 50.94 86 GLU B CA 1
ATOM 537 C C . GLU B 1 86 ? 6.192 35.793 39.385 1.00 46.70 86 GLU B C 1
ATOM 538 O O . GLU B 1 86 ? 6.385 34.712 38.839 1.00 48.41 86 GLU B O 1
ATOM 544 N N . GLY B 1 87 ? 5.236 36.649 39.016 1.00 43.22 87 GLY B N 1
ATOM 545 C CA . GLY B 1 87 ? 4.323 36.367 37.922 1.00 40.25 87 GLY B CA 1
ATOM 546 C C . GLY B 1 87 ? 3.261 35.363 38.287 1.00 41.55 87 GLY B C 1
ATOM 547 O O . GLY B 1 87 ? 2.702 34.729 37.400 1.00 45.42 87 GLY B O 1
ATOM 548 N N . ILE B 1 88 ? 2.986 35.226 39.588 1.00 40.72 88 ILE B N 1
ATOM 549 C CA . ILE B 1 88 ? 1.948 34.314 40.073 1.00 37.33 88 ILE B CA 1
ATOM 550 C C . ILE B 1 88 ? 0.623 35.063 40.172 1.00 36.95 88 ILE B C 1
ATOM 551 O O . ILE B 1 88 ? 0.526 36.059 40.897 1.00 42.57 88 ILE B O 1
ATOM 556 N N . PRO B 1 89 ? -0.396 34.604 39.426 1.00 32.49 89 PRO B N 1
ATOM 557 C CA . PRO B 1 89 ? -1.691 35.269 39.419 1.00 31.84 89 PRO B CA 1
ATOM 558 C C . PRO B 1 89 ? -2.347 35.211 40.786 1.00 32.92 89 PRO B C 1
ATOM 559 O O . PRO B 1 89 ? -2.366 34.179 41.421 1.00 33.96 89 PRO B O 1
ATOM 563 N N . VAL B 1 90 ? -2.858 36.348 41.223 1.00 36.37 90 VAL B N 1
ATOM 564 C CA . VAL B 1 90 ? -3.612 36.443 42.465 1.00 36.81 90 VAL B CA 1
ATOM 565 C C . VAL B 1 90 ? -5.090 36.704 42.176 1.00 37.14 90 VAL B C 1
ATOM 566 O O . VAL B 1 90 ? -5.481 37.778 41.706 1.00 41.57 90 VAL B O 1
ATOM 570 N N . LEU B 1 91 ? -5.901 35.699 42.449 1.00 34.58 91 LEU B N 1
ATOM 571 C CA . LEU B 1 91 ? -7.297 35.775 42.169 1.00 33.32 91 LEU B CA 1
ATOM 572 C C . LEU B 1 91 ? -8.071 35.935 43.467 1.00 33.87 91 LEU B C 1
ATOM 573 O O . LEU B 1 91 ? -7.789 35.274 44.437 1.00 35.90 91 LEU B O 1
ATOM 578 N N . GLN B 1 92 ? -9.072 36.806 43.450 1.00 37.46 92 GLN B N 1
ATOM 579 C CA . GLN B 1 92 ? -9.963 36.968 44.582 1.00 41.62 92 GLN B CA 1
ATOM 580 C C . GLN B 1 92 ? -11.173 36.036 44.503 1.00 39.57 92 GLN B C 1
ATOM 581 O O . GLN B 1 92 ? -12.050 36.202 43.684 1.00 43.11 92 GLN B O 1
ATOM 587 N N . ARG B 1 93 ? -11.199 35.051 45.376 1.00 37.27 93 ARG B N 1
ATOM 588 C CA . ARG B 1 93 ? -12.314 34.161 45.508 1.00 33.84 93 ARG B CA 1
ATOM 589 C C . ARG B 1 93 ? -12.591 34.024 46.984 1.00 34.52 93 ARG B C 1
ATOM 590 O O . ARG B 1 93 ? -12.002 33.196 47.647 1.00 35.41 93 ARG B O 1
ATOM 598 N N . ILE B 1 94 ? -13.498 34.856 47.482 1.00 36.40 94 ILE B N 1
ATOM 599 C CA . ILE B 1 94 ? -13.714 35.023 48.930 1.00 39.04 94 ILE B CA 1
ATOM 600 C C . ILE B 1 94 ? -14.322 33.825 49.655 1.00 42.42 94 ILE B C 1
ATOM 601 O O . ILE B 1 94 ? -13.839 33.455 50.742 1.00 41.80 94 ILE B O 1
ATOM 606 N N . PRO B 1 95 ? -15.399 33.231 49.089 1.00 44.60 95 PRO B N 1
ATOM 607 C CA . PRO B 1 95 ? -15.931 32.053 49.804 1.00 44.04 95 PRO B CA 1
ATOM 608 C C . PRO B 1 95 ? -14.958 30.870 49.771 1.00 45.38 95 PRO B C 1
ATOM 609 O O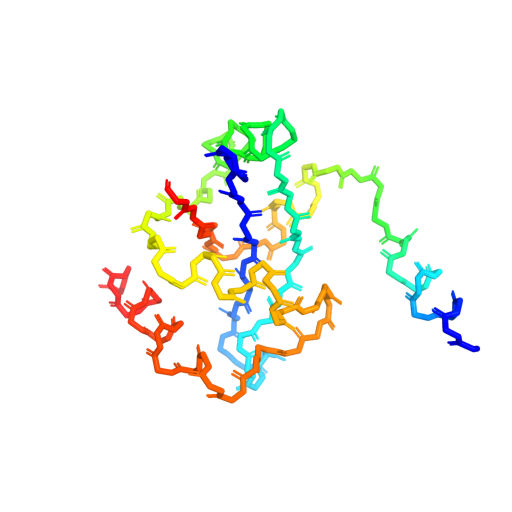 . PRO B 1 95 ? -14.881 30.122 50.744 1.00 51.31 95 PRO B O 1
ATOM 613 N N . LEU B 1 96 ? -14.238 30.715 48.656 1.00 43.06 96 LEU B N 1
ATOM 614 C CA . LEU B 1 96 ? -13.225 29.660 48.512 1.00 38.81 96 LEU B CA 1
ATOM 615 C C . LEU B 1 96 ? -12.020 29.896 49.414 1.00 41.12 96 LEU B C 1
ATOM 616 O O . LEU B 1 96 ? -11.550 28.980 50.064 1.00 44.80 96 LEU B O 1
ATOM 621 N N . ALA B 1 97 ? -11.514 31.125 49.433 1.00 42.60 97 ALA B N 1
ATOM 622 C CA . ALA B 1 97 ? -10.388 31.497 50.295 1.00 43.36 97 ALA B CA 1
ATOM 623 C C . ALA B 1 97 ? -10.725 31.203 51.756 1.00 47.98 97 ALA B C 1
ATOM 624 O O . ALA B 1 97 ? -9.937 30.556 52.444 1.00 56.12 97 ALA B O 1
ATOM 626 N N . ARG B 1 98 ? -11.896 31.643 52.223 1.00 46.80 98 ARG B N 1
ATOM 627 C CA . ARG B 1 98 ? -12.331 31.334 53.592 1.00 42.51 98 ARG B CA 1
ATOM 628 C C . ARG B 1 98 ? -12.396 29.814 53.854 1.00 42.57 98 ARG B C 1
ATOM 629 O O . ARG B 1 98 ? -11.917 29.309 54.856 1.00 45.16 98 ARG B O 1
ATOM 637 N N . ALA B 1 99 ? -13.014 29.093 52.943 1.00 42.26 99 ALA B N 1
ATOM 638 C CA . ALA B 1 99 ? -13.134 27.656 53.071 1.00 42.01 99 ALA B CA 1
ATOM 639 C C . ALA B 1 99 ? -11.775 26.998 53.073 1.00 42.14 99 ALA B C 1
ATOM 640 O O . ALA B 1 99 ? -11.500 26.167 53.920 1.00 41.99 99 ALA B O 1
ATOM 642 N N . LEU B 1 100 ? -10.930 27.382 52.114 1.00 44.02 100 LEU B N 1
ATOM 643 C CA . LEU B 1 100 ? -9.555 26.851 51.995 1.00 39.33 100 LEU B CA 1
ATOM 644 C C . LEU B 1 100 ? -8.763 27.091 53.250 1.00 37.06 100 LEU B C 1
ATOM 645 O O . LEU B 1 100 ? -8.053 26.233 53.705 1.00 35.31 100 LEU B O 1
ATOM 650 N N . LEU B 1 101 ? -8.889 28.283 53.796 1.00 36.19 101 LEU B N 1
ATOM 651 C CA . LEU B 1 101 ? -8.231 28.607 55.035 1.00 38.09 101 LEU B CA 1
ATOM 652 C C . LEU B 1 101 ? -8.622 27.597 56.101 1.00 40.09 101 LEU B C 1
ATOM 653 O O . LEU B 1 101 ? -7.773 27.065 56.790 1.00 42.54 101 LEU B O 1
ATOM 658 N N . ARG B 1 102 ? -9.915 27.322 56.217 1.00 45.82 102 ARG B N 1
ATOM 659 C CA . ARG B 1 102 ? -10.433 26.493 57.297 1.00 44.43 102 ARG B CA 1
ATOM 660 C C . ARG B 1 102 ? -10.109 25.017 57.069 1.00 46.67 102 ARG B C 1
ATOM 661 O O . ARG B 1 102 ? -9.636 24.343 57.971 1.00 47.75 102 ARG B O 1
ATOM 669 N N . ASP B 1 103 ? -10.350 24.531 55.855 1.00 52.47 103 ASP B N 1
ATOM 670 C CA . ASP B 1 103 ? -10.276 23.094 55.561 1.00 54.17 103 ASP B CA 1
ATOM 671 C C . ASP B 1 103 ? -8.947 22.634 54.970 1.00 51.60 103 ASP B C 1
ATOM 672 O O . ASP B 1 103 ? -8.451 21.562 55.326 1.00 49.56 103 ASP B O 1
ATOM 677 N N . GLY B 1 104 ? -8.389 23.448 54.068 1.00 53.33 104 GLY B N 1
ATOM 678 C CA . GLY B 1 104 ? -7.147 23.114 53.330 1.00 45.59 104 GLY B CA 1
ATOM 679 C C . GLY B 1 104 ? -5.893 22.967 54.179 1.00 47.92 104 GLY B C 1
ATOM 680 O O . GLY B 1 104 ? -5.697 23.699 55.144 1.00 45.51 104 GLY B O 1
ATOM 681 N N . ASN B 1 105 ? -5.044 22.007 53.824 1.00 47.06 105 ASN B N 1
ATOM 682 C CA . ASN B 1 105 ? -3.815 21.785 54.573 1.00 46.93 105 ASN B CA 1
ATOM 683 C C . ASN B 1 105 ? -2.601 21.797 53.666 1.00 47.19 105 ASN B C 1
ATOM 684 O O . ASN B 1 105 ? -2.597 21.121 52.637 1.00 52.89 105 ASN B O 1
ATOM 689 N N . VAL B 1 106 ? -1.574 22.546 54.071 1.00 44.40 106 VAL B N 1
ATOM 690 C CA . VAL B 1 106 ? -0.352 22.725 53.275 1.00 43.89 106 VAL B CA 1
ATOM 691 C C . VAL B 1 106 ? 0.292 21.394 52.841 1.00 47.90 106 VAL B C 1
ATOM 692 O O . VAL B 1 106 ? 0.381 20.438 53.616 1.00 54.10 106 VAL B O 1
ATOM 696 N N . ASP B 1 107 ? 0.715 21.360 51.582 1.00 51.57 107 ASP B N 1
ATOM 697 C CA . ASP B 1 107 ? 1.329 20.182 50.961 1.00 56.33 107 ASP B CA 1
ATOM 698 C C . ASP B 1 107 ? 0.403 18.961 50.842 1.00 51.62 107 ASP B C 1
ATOM 699 O O . ASP B 1 107 ? 0.850 17.834 50.607 1.00 50.57 107 ASP B O 1
ATOM 704 N N . GLN B 1 108 ? -0.893 19.203 50.962 1.00 51.65 108 GLN B N 1
ATOM 705 C CA . GLN B 1 108 ? -1.897 18.161 50.783 1.00 54.47 108 GLN B CA 1
ATOM 706 C C . GLN B 1 108 ? -2.867 18.590 49.720 1.00 50.43 108 GLN B C 1
ATOM 707 O O . GLN B 1 108 ? -3.030 19.789 49.458 1.00 47.20 108 GLN B O 1
ATOM 713 N N . TYR B 1 109 ? -3.514 17.604 49.109 1.00 49.10 109 TYR B N 1
ATOM 714 C CA . TYR B 1 109 ? -4.517 17.894 48.089 1.00 48.92 109 TYR B CA 1
ATOM 715 C C . TYR B 1 109 ? -5.715 18.634 48.703 1.00 45.89 109 TYR B C 1
ATOM 716 O O . TYR B 1 109 ? -5.966 18.573 49.922 1.00 40.89 109 TYR B O 1
ATOM 725 N N . ILE B 1 110 ? -6.413 19.376 47.852 1.00 44.46 110 ILE B N 1
ATOM 726 C CA . ILE B 1 110 ? -7.562 20.156 48.292 1.00 44.50 110 ILE B CA 1
ATOM 727 C C . ILE B 1 110 ? -8.683 19.238 48.748 1.00 45.91 110 ILE B C 1
ATOM 728 O O . ILE B 1 110 ? -8.772 18.089 48.276 1.00 56.52 110 ILE B O 1
ATOM 733 N N . PRO B 1 111 ? -9.540 19.728 49.668 1.00 41.53 111 PRO B N 1
ATOM 734 C CA . PRO B 1 111 ? -10.659 18.921 50.103 1.00 40.74 111 PRO B CA 1
ATOM 735 C C . PRO B 1 111 ? -11.586 18.644 48.951 1.00 42.23 111 PRO B C 1
ATOM 736 O O . PRO B 1 111 ? -11.643 19.430 48.021 1.00 45.28 111 PRO B O 1
ATOM 740 N N . ALA B 1 112 ? -12.294 17.526 49.013 1.00 46.38 112 ALA B N 1
ATOM 741 C CA . ALA B 1 112 ? -13.238 17.166 47.968 1.00 48.48 112 ALA B CA 1
ATOM 742 C C . ALA B 1 112 ? -14.290 18.262 47.820 1.00 52.33 112 ALA B C 1
ATOM 743 O O . ALA B 1 112 ? -14.716 18.577 46.707 1.00 59.27 112 ALA B O 1
ATOM 745 N N . ASP B 1 113 ? -14.690 18.859 48.943 1.00 54.99 113 ASP B N 1
ATOM 746 C CA . ASP B 1 113 ? -15.715 19.917 48.948 1.00 55.41 113 ASP B CA 1
ATOM 747 C C . ASP B 1 113 ? -15.327 21.127 48.089 1.00 49.36 113 ASP B C 1
ATOM 748 O O . ASP B 1 113 ? -16.188 21.845 47.569 1.00 46.08 113 ASP B O 1
ATOM 753 N N . LEU B 1 114 ? -14.021 21.321 47.924 1.00 47.24 114 LEU B N 1
ATOM 754 C CA . LEU B 1 114 ? -13.479 22.505 47.256 1.00 42.73 114 LEU B CA 1
ATOM 755 C C . LEU B 1 114 ? -12.890 22.190 45.898 1.00 42.25 114 LEU B C 1
ATOM 756 O O . LEU B 1 114 ? -12.166 22.988 45.341 1.00 39.69 114 LEU B O 1
ATOM 761 N N . ILE B 1 115 ? -13.221 21.025 45.359 1.00 46.45 115 ILE B N 1
ATOM 762 C CA . ILE B 1 115 ? -12.818 20.663 44.001 1.00 42.18 115 ILE B CA 1
ATOM 763 C C . ILE B 1 115 ? -13.548 21.493 42.943 1.00 42.05 115 ILE B C 1
ATOM 764 O O . ILE B 1 115 ? -12.964 21.933 41.964 1.00 44.03 115 ILE B O 1
ATOM 769 N N . GLN B 1 116 ? -14.834 21.701 43.152 1.00 42.20 116 GLN B N 1
ATOM 770 C CA . GLN B 1 116 ? -15.619 22.503 42.234 1.00 34.83 116 GLN B CA 1
ATOM 771 C C . GLN B 1 116 ? -15.089 23.939 42.154 1.00 37.74 116 GLN B C 1
ATOM 772 O O . GLN B 1 116 ? -14.885 24.470 41.070 1.00 34.26 116 GLN B O 1
ATOM 778 N N . ALA B 1 117 ? -14.895 24.560 43.316 1.00 42.34 117 ALA B N 1
ATOM 779 C CA . ALA B 1 117 ? -14.562 25.973 43.378 1.00 43.15 117 ALA B CA 1
ATOM 780 C C . ALA B 1 117 ? -13.131 26.234 42.907 1.00 44.26 117 ALA B C 1
ATOM 781 O O . ALA B 1 117 ? -12.835 27.314 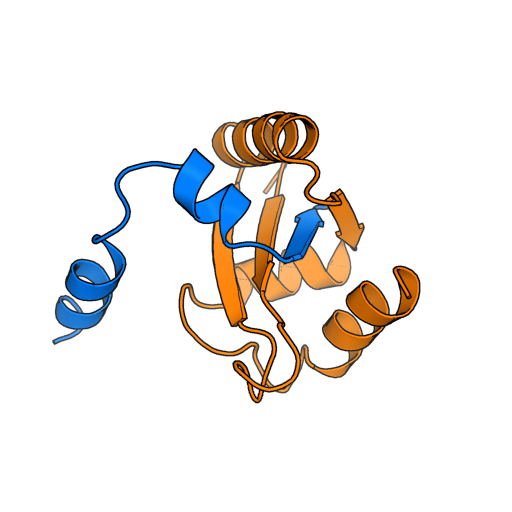42.345 1.00 45.92 117 ALA B O 1
ATOM 783 N N . THR B 1 118 ? -12.256 25.253 43.150 1.00 42.15 118 THR B N 1
ATOM 784 C CA . THR B 1 118 ? -10.845 25.351 42.759 1.00 40.47 118 THR B CA 1
ATOM 785 C C . THR B 1 118 ? -10.673 25.173 41.241 1.00 44.38 118 THR B C 1
ATOM 786 O O . THR B 1 118 ? -9.799 25.766 40.589 1.00 50.10 118 THR B O 1
ATOM 790 N N . ALA B 1 119 ? -11.502 24.319 40.681 1.00 46.30 119 ALA B N 1
ATOM 791 C CA . ALA B 1 119 ? -11.529 24.142 39.247 1.00 42.24 119 ALA B CA 1
ATOM 792 C C . ALA B 1 119 ? -11.880 25.446 38.554 1.00 42.44 119 ALA B C 1
ATOM 793 O O . ALA B 1 119 ? -11.274 25.790 37.563 1.00 46.12 119 ALA B O 1
ATOM 795 N N . GLU B 1 120 ? -12.874 26.151 39.093 1.00 43.58 120 GLU B N 1
ATOM 796 C CA . GLU B 1 120 ? -13.344 27.434 38.558 1.00 40.98 120 GLU B CA 1
ATOM 797 C C . GLU B 1 120 ? -12.239 28.459 38.503 1.00 39.52 120 GLU B C 1
ATOM 798 O O . GLU B 1 120 ? -12.115 29.197 37.553 1.00 46.20 120 GLU B O 1
ATOM 804 N N . VAL B 1 121 ? -11.427 28.497 39.536 1.00 39.33 121 VAL B N 1
ATOM 805 C CA . VAL B 1 121 ? -10.309 29.429 39.588 1.00 40.07 121 VAL B CA 1
ATOM 806 C C . VAL B 1 121 ? -9.321 29.163 38.467 1.00 40.27 121 VAL B C 1
ATOM 807 O O . VAL B 1 121 ? -8.963 30.060 37.688 1.00 43.37 121 VAL B O 1
ATOM 811 N N . LEU B 1 122 ? -8.882 27.916 38.403 1.00 38.51 122 LEU B N 1
ATOM 812 C CA . LEU B 1 122 ? -7.967 27.488 37.355 1.00 38.64 122 LEU B CA 1
ATOM 813 C C . LEU B 1 122 ? -8.560 27.690 35.963 1.00 36.67 122 LEU B C 1
ATOM 814 O O . LEU B 1 122 ? -7.877 28.094 35.038 1.00 38.64 122 LEU B O 1
ATOM 819 N N . ARG B 1 123 ? -9.845 27.384 35.852 1.00 40.79 123 ARG B N 1
ATOM 820 C CA . ARG B 1 123 ? -10.574 27.443 34.595 1.00 42.60 123 ARG B CA 1
ATOM 821 C C . ARG B 1 123 ? -10.644 28.875 34.100 1.00 41.81 123 ARG B C 1
ATOM 822 O O . ARG B 1 123 ? -10.592 29.115 32.899 1.00 44.15 123 ARG B O 1
ATOM 830 N N . TRP B 1 124 ? -10.759 29.815 35.038 1.00 40.52 124 TRP B N 1
ATOM 831 C CA . TRP B 1 124 ? -10.869 31.238 34.719 1.00 36.46 124 TRP B CA 1
ATOM 832 C C . TRP B 1 124 ? -9.583 31.785 34.073 1.00 40.40 124 TRP B C 1
ATOM 833 O O . TRP B 1 124 ? -9.616 32.749 33.281 1.00 41.75 124 TRP B O 1
ATOM 844 N N . LEU B 1 125 ? -8.465 31.133 34.387 1.00 42.48 125 LEU B N 1
ATOM 845 C CA . LEU B 1 125 ? -7.160 31.541 33.884 1.00 41.48 125 LEU B CA 1
ATOM 846 C C . LEU B 1 125 ? -6.753 30.936 32.528 1.00 45.76 125 LEU B C 1
ATOM 847 O O . LEU B 1 125 ? -5.778 31.371 31.915 1.00 50.32 125 LEU B O 1
ATOM 852 N N . GLU B 1 126 ? -7.500 29.942 32.071 1.00 54.23 126 GLU B N 1
ATOM 853 C CA . GLU B 1 126 ? -7.202 29.251 30.797 1.00 64.73 126 GLU B CA 1
ATOM 854 C C . GLU B 1 126 ? -7.270 30.190 29.587 1.00 58.08 126 GLU B C 1
ATOM 855 O O . GLU B 1 126 ? -8.317 30.795 29.348 1.00 60.42 126 GLU B O 1
#

Foldseek 3Di:
DVVVVVVVVPPADDPVSVVVVDPDDDDD/DQAWAWDWDDDPPVDPAIATADIDGDPVRVVVVVVCVVVVNDDDDDPVLRVVCNVQHDHRGGGDPVCRVVVVVVVVVVD